Protein AF-A0A2T0RAU2-F1 (afdb_monomer_lite)

Organism: NCBI:txid559628

Secondary structure (DSSP, 8-state):
--EE--SSS-BEEEEE-TT-SS-EEEEEETTEEEEEEEPPGGGHHHHHHHHHS-PPP--EEEEEEETTS-EEEEEEEES-HHHHHHHHHHHHHH-TTEEEEEEEE-SSTTTT-EEEEE-----------

Foldseek 3Di:
DDEDEFDDDAKDWDWDDPPDPWIWIFIADPVGTGDIFTADPLLVVVLVVLVVDFDDQFWWWKFWAFPVRDRPYIYYIHRGQSRNLSVNSRVVVVDPGTAWMFIAGCDDPRHRPTPDIHGHPPPPPPPPD

Structure (mmCIF, N/CA/C/O backbone):
data_AF-A0A2T0RAU2-F1
#
_entry.id   AF-A0A2T0RAU2-F1
#
loop_
_atom_site.group_PDB
_atom_site.id
_atom_site.type_symbol
_atom_site.label_atom_id
_atom_site.label_alt_id
_atom_site.label_comp_id
_atom_site.label_asym_id
_atom_site.label_entity_id
_atom_site.label_seq_id
_atom_site.pdbx_PDB_ins_code
_atom_site.Cartn_x
_atom_site.Cartn_y
_atom_site.Cartn_z
_atom_site.occupancy
_atom_site.B_iso_or_equiv
_atom_site.auth_seq_id
_atom_site.auth_comp_id
_atom_site.auth_asym_id
_atom_site.auth_atom_id
_atom_site.pdbx_PDB_model_num
ATOM 1 N N . MET A 1 1 ? -15.184 11.107 3.911 1.00 57.28 1 MET A N 1
ATOM 2 C CA . MET A 1 1 ? -13.968 10.492 3.342 1.00 57.28 1 MET A CA 1
ATOM 3 C C . MET A 1 1 ? -14.269 9.034 3.020 1.00 57.28 1 MET A C 1
ATOM 5 O O . MET A 1 1 ? -14.836 8.358 3.872 1.00 57.28 1 MET A O 1
ATOM 9 N N . ALA A 1 2 ? -13.983 8.561 1.806 1.00 63.44 2 ALA A N 1
ATOM 10 C CA . ALA A 1 2 ? -14.291 7.184 1.420 1.00 63.44 2 ALA A CA 1
ATOM 11 C C . ALA A 1 2 ? -13.188 6.234 1.918 1.00 63.44 2 ALA A C 1
ATOM 13 O O . ALA A 1 2 ? -12.026 6.367 1.535 1.00 63.44 2 ALA A O 1
ATOM 14 N N . LYS A 1 3 ? -13.544 5.281 2.790 1.00 65.88 3 LYS A N 1
ATOM 15 C CA . LYS A 1 3 ? -12.668 4.151 3.123 1.00 65.88 3 LYS A CA 1
ATOM 16 C C . LYS A 1 3 ? -12.899 3.061 2.087 1.00 65.88 3 LYS A C 1
ATOM 18 O O . LYS A 1 3 ? -14.005 2.527 1.996 1.00 65.88 3 LYS A O 1
ATOM 23 N N . GLN A 1 4 ? -11.863 2.705 1.341 1.00 73.69 4 GLN A N 1
ATOM 24 C CA . GLN A 1 4 ? -11.930 1.567 0.440 1.00 73.69 4 GLN A CA 1
ATOM 25 C C . GLN A 1 4 ? -11.719 0.298 1.265 1.00 73.69 4 GLN A C 1
ATOM 27 O O . GLN A 1 4 ? -10.612 -0.009 1.717 1.00 73.69 4 GLN A O 1
ATOM 32 N N . ARG A 1 5 ? -12.815 -0.421 1.532 1.00 76.12 5 ARG A N 1
ATOM 33 C CA . ARG A 1 5 ? -12.748 -1.711 2.220 1.00 76.12 5 ARG A CA 1
ATOM 34 C C . ARG A 1 5 ? -12.245 -2.762 1.237 1.00 76.12 5 ARG A C 1
ATOM 36 O O . ARG A 1 5 ? -12.917 -3.066 0.259 1.00 76.12 5 ARG A O 1
ATOM 43 N N . ILE A 1 6 ? -11.073 -3.309 1.531 1.00 81.12 6 ILE A N 1
ATOM 44 C CA . ILE A 1 6 ? -10.414 -4.348 0.741 1.00 81.12 6 ILE A CA 1
ATOM 45 C C . ILE A 1 6 ? -10.282 -5.572 1.639 1.00 81.12 6 ILE A C 1
ATOM 47 O O . ILE A 1 6 ? -9.777 -5.458 2.754 1.00 81.12 6 ILE A O 1
ATOM 51 N N . GLY A 1 7 ? -10.782 -6.713 1.164 1.00 80.56 7 GLY A N 1
ATOM 52 C CA . GLY A 1 7 ? -10.805 -7.964 1.919 1.00 80.56 7 GLY A CA 1
ATOM 53 C C . GLY A 1 7 ? -11.819 -8.004 3.072 1.00 80.56 7 GLY A C 1
ATOM 54 O O . GLY A 1 7 ? -12.540 -7.044 3.378 1.00 80.56 7 GLY A O 1
ATOM 55 N N . ARG A 1 8 ? -11.898 -9.174 3.706 1.00 82.06 8 ARG A N 1
ATOM 56 C CA . ARG A 1 8 ? -12.775 -9.485 4.845 1.00 82.06 8 ARG A CA 1
ATOM 57 C C . ARG A 1 8 ? -12.056 -9.424 6.194 1.00 82.06 8 ARG A C 1
ATOM 59 O O . ARG A 1 8 ? -12.735 -9.292 7.209 1.00 82.06 8 ARG A O 1
ATOM 66 N N . GLY A 1 9 ? -10.725 -9.466 6.202 1.00 86.38 9 GLY A N 1
ATOM 67 C CA . GLY A 1 9 ? -9.879 -9.440 7.398 1.00 86.38 9 GLY A CA 1
ATOM 68 C C . GLY A 1 9 ? -8.541 -8.735 7.150 1.00 86.38 9 GLY A C 1
ATOM 69 O O . GLY A 1 9 ? -8.415 -8.040 6.139 1.00 86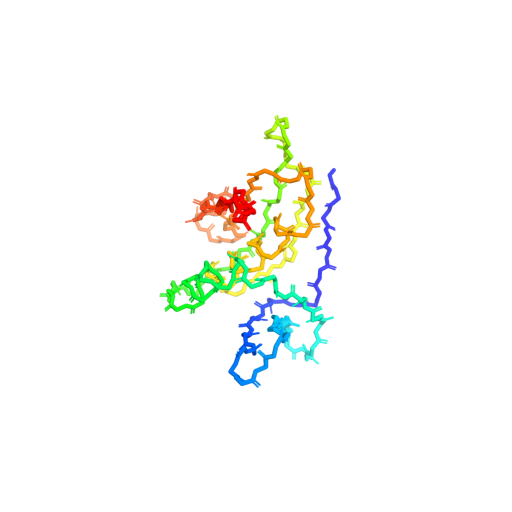.38 9 GLY A O 1
ATOM 70 N N . PRO A 1 10 ? -7.562 -8.891 8.061 1.00 91.25 10 PRO A N 1
ATOM 71 C CA . PRO A 1 10 ? -6.219 -8.356 7.877 1.00 91.25 10 PRO A CA 1
ATOM 72 C C . PRO A 1 10 ? -5.595 -8.847 6.572 1.00 91.25 10 PRO A C 1
ATOM 74 O O . PRO A 1 10 ? -5.632 -10.036 6.251 1.00 91.25 10 PRO A O 1
ATOM 77 N N . LEU A 1 11 ? -5.043 -7.905 5.821 1.00 94.56 11 LEU A N 1
ATOM 78 C CA . LEU A 1 11 ? -4.407 -8.134 4.542 1.00 94.56 11 LEU A CA 1
ATOM 79 C C . LEU A 1 11 ? -2.950 -8.534 4.752 1.00 94.56 11 LEU A C 1
ATOM 81 O O . LEU A 1 11 ? -2.245 -7.937 5.570 1.00 94.56 11 LEU A O 1
ATOM 85 N N . THR A 1 12 ? -2.506 -9.504 3.961 1.00 94.50 12 THR A N 1
ATOM 86 C CA . THR A 1 12 ? -1.100 -9.872 3.806 1.00 94.50 12 THR A CA 1
ATOM 87 C C . THR A 1 12 ? -0.647 -9.647 2.373 1.00 94.50 12 THR A C 1
ATOM 89 O O . THR A 1 12 ? -1.450 -9.710 1.438 1.00 94.50 12 THR A O 1
ATOM 92 N N . VAL A 1 13 ? 0.638 -9.348 2.197 1.00 95.19 13 VAL A N 1
ATOM 93 C CA . VAL A 1 13 ? 1.199 -8.945 0.903 1.00 95.19 13 VAL A CA 1
ATOM 94 C C . VAL A 1 13 ? 2.436 -9.771 0.577 1.00 95.19 13 VAL A C 1
ATOM 96 O O . VAL A 1 13 ? 3.306 -9.953 1.427 1.00 95.19 13 VAL A O 1
ATOM 99 N N . ALA A 1 14 ? 2.521 -10.246 -0.664 1.00 94.69 14 ALA A N 1
ATOM 100 C CA . ALA A 1 14 ? 3.686 -10.946 -1.195 1.00 94.69 14 ALA A CA 1
ATOM 101 C C . ALA A 1 14 ? 4.090 -10.372 -2.558 1.00 94.69 14 ALA A C 1
ATOM 103 O O . ALA A 1 14 ? 3.229 -10.101 -3.396 1.00 94.69 14 ALA A O 1
ATOM 104 N N . LEU A 1 15 ? 5.394 -10.210 -2.777 1.00 95.81 15 LEU A N 1
ATOM 105 C CA . LEU A 1 15 ? 5.964 -9.773 -4.049 1.00 95.81 15 LEU A CA 1
ATOM 106 C C . LEU A 1 15 ? 6.361 -10.979 -4.898 1.00 95.81 15 LEU A C 1
ATOM 108 O O . LEU A 1 15 ? 7.023 -11.893 -4.413 1.00 95.81 15 LEU A O 1
ATOM 112 N N . GLU A 1 16 ? 5.982 -10.944 -6.170 1.00 94.94 16 GLU A N 1
ATOM 113 C CA . GLU A 1 16 ? 6.513 -11.817 -7.211 1.00 94.94 16 GLU A CA 1
ATOM 114 C C . GLU A 1 16 ? 7.242 -10.956 -8.240 1.00 94.94 16 GLU A C 1
ATOM 116 O O . GLU A 1 16 ? 6.630 -10.171 -8.965 1.00 94.94 16 GLU A O 1
ATOM 121 N N . ASP A 1 17 ? 8.561 -11.078 -8.273 1.00 91.12 17 ASP A N 1
ATOM 122 C CA . ASP A 1 17 ? 9.437 -10.258 -9.108 1.00 91.12 17 ASP A CA 1
ATOM 123 C C . ASP A 1 17 ? 10.681 -11.003 -9.622 1.00 91.12 17 ASP A C 1
ATOM 125 O O . ASP A 1 17 ? 11.452 -10.457 -10.412 1.00 91.12 17 ASP A O 1
ATOM 129 N N . ALA A 1 18 ? 10.886 -12.254 -9.208 1.00 83.75 18 ALA A N 1
ATOM 130 C CA . ALA A 1 18 ? 11.994 -13.077 -9.665 1.00 83.75 18 ALA A CA 1
ATOM 131 C C . ALA A 1 18 ? 11.736 -13.594 -11.089 1.00 83.75 18 ALA A C 1
ATOM 133 O O . ALA A 1 18 ? 10.745 -14.275 -11.344 1.00 83.75 18 ALA A O 1
ATOM 134 N N . GLY A 1 19 ? 12.645 -13.286 -12.020 1.00 76.69 19 GLY A N 1
ATOM 135 C CA . GLY A 1 19 ? 12.615 -13.826 -13.386 1.00 76.69 19 GLY A CA 1
ATOM 136 C C . GLY A 1 19 ? 11.467 -13.323 -14.270 1.00 76.69 19 GLY A C 1
ATOM 137 O O . GLY A 1 19 ? 11.255 -13.876 -15.345 1.00 76.69 19 GLY A O 1
ATOM 138 N N . THR A 1 20 ? 10.738 -12.284 -13.848 1.00 75.12 20 THR A N 1
ATOM 139 C CA . THR A 1 20 ? 9.628 -11.684 -14.604 1.00 75.12 20 THR A CA 1
ATOM 140 C C . THR A 1 20 ? 9.961 -10.265 -15.060 1.00 75.12 20 THR A C 1
ATOM 142 O O . THR A 1 20 ? 10.590 -9.493 -14.339 1.00 75.12 20 THR A O 1
ATOM 145 N N . THR A 1 21 ? 9.494 -9.892 -16.253 1.00 80.44 21 THR A N 1
ATOM 146 C CA . THR A 1 21 ? 9.505 -8.503 -16.747 1.00 80.44 21 THR A CA 1
ATOM 147 C C . THR A 1 21 ? 8.365 -7.661 -16.164 1.00 80.44 21 THR A C 1
ATOM 149 O O . THR A 1 21 ? 8.318 -6.452 -16.375 1.00 80.44 21 THR A O 1
ATOM 152 N N . HIS A 1 22 ? 7.433 -8.288 -15.438 1.00 87.88 22 HIS A N 1
ATOM 153 C CA . HIS A 1 22 ? 6.233 -7.663 -14.887 1.00 87.88 22 HIS A CA 1
ATOM 154 C C . HIS A 1 22 ? 6.056 -8.049 -13.411 1.00 87.88 22 HIS A C 1
ATOM 156 O O . HIS A 1 22 ? 5.286 -8.968 -13.114 1.00 87.88 22 HIS A O 1
ATOM 162 N N . PRO A 1 23 ? 6.764 -7.382 -12.485 1.00 93.88 23 PRO A N 1
ATOM 163 C CA . PRO A 1 23 ? 6.640 -7.663 -11.061 1.00 93.88 23 PRO A CA 1
ATOM 164 C C . PRO A 1 23 ? 5.244 -7.303 -10.528 1.00 93.88 23 PRO A C 1
ATOM 166 O O . PRO A 1 23 ? 4.590 -6.373 -11.013 1.00 93.88 23 PRO A O 1
ATOM 169 N N . ARG A 1 24 ? 4.757 -8.061 -9.539 1.00 96.00 24 ARG A N 1
ATOM 170 C CA . ARG A 1 24 ? 3.390 -7.950 -8.997 1.00 96.00 24 ARG A CA 1
ATOM 171 C C . ARG A 1 24 ? 3.362 -8.101 -7.481 1.00 96.00 24 ARG A C 1
ATOM 173 O O . ARG A 1 24 ? 4.026 -8.975 -6.931 1.00 96.00 24 ARG A O 1
ATOM 180 N N . LEU A 1 25 ? 2.527 -7.303 -6.817 1.00 96.25 25 LEU A N 1
ATOM 181 C CA . LEU A 1 25 ? 2.131 -7.525 -5.428 1.00 96.25 25 LEU A CA 1
ATOM 182 C C . LEU A 1 25 ? 0.813 -8.291 -5.376 1.00 96.25 25 LEU A C 1
ATOM 184 O O . LEU A 1 25 ? -0.202 -7.847 -5.911 1.00 96.25 25 LEU A O 1
ATOM 188 N N . TYR A 1 26 ? 0.816 -9.413 -4.671 1.00 96.38 26 TYR A N 1
ATOM 189 C CA . TYR A 1 26 ? -0.380 -10.177 -4.351 1.00 96.38 26 TYR A CA 1
ATOM 190 C C . TYR A 1 26 ? -0.861 -9.785 -2.967 1.00 96.38 26 TYR A C 1
ATOM 192 O O . TYR A 1 26 ? -0.147 -9.972 -1.984 1.00 96.38 26 TYR A O 1
ATOM 200 N N . VAL A 1 27 ? -2.085 -9.276 -2.896 1.00 95.50 27 VAL A N 1
ATOM 201 C CA . VAL A 1 27 ? -2.746 -8.903 -1.648 1.00 95.50 27 VAL A CA 1
ATOM 202 C C . VAL A 1 27 ? -3.778 -9.974 -1.319 1.00 95.50 27 VAL A C 1
ATOM 204 O O . VAL A 1 27 ? -4.661 -10.272 -2.129 1.00 95.50 27 VAL A O 1
ATOM 207 N N . ARG A 1 28 ? -3.663 -10.570 -0.136 1.00 95.88 28 ARG A N 1
ATOM 208 C CA . ARG A 1 28 ? -4.496 -11.683 0.330 1.00 95.88 28 ARG A CA 1
ATOM 209 C C . ARG A 1 28 ? -5.138 -11.353 1.666 1.00 95.88 28 ARG A C 1
ATOM 211 O O . ARG A 1 28 ? -4.608 -10.544 2.415 1.00 95.88 28 ARG A O 1
ATOM 218 N N . ASP A 1 29 ? -6.234 -12.018 1.983 1.00 94.06 29 ASP A N 1
ATOM 219 C CA . ASP A 1 29 ? -6.791 -12.088 3.332 1.00 94.06 29 ASP A CA 1
ATOM 220 C C . ASP A 1 29 ? -6.951 -13.557 3.761 1.00 94.06 29 ASP A C 1
ATOM 222 O O . ASP A 1 29 ? -6.562 -14.475 3.035 1.00 94.06 29 ASP A O 1
ATOM 226 N N . GLY A 1 30 ? -7.538 -13.800 4.937 1.00 89.69 30 GLY A N 1
ATOM 227 C CA . GLY A 1 30 ? -7.776 -15.157 5.446 1.00 89.69 30 GLY A CA 1
ATOM 228 C C . GLY A 1 30 ? -8.686 -16.039 4.574 1.00 89.69 30 GLY A C 1
ATOM 229 O O . GLY A 1 30 ? -8.772 -17.237 4.821 1.00 89.69 30 GLY A O 1
ATOM 230 N N . SER A 1 31 ? -9.362 -15.476 3.565 1.00 90.56 31 SER A N 1
ATOM 231 C CA . SER A 1 31 ? -10.191 -16.206 2.596 1.00 90.56 31 SER A CA 1
ATOM 232 C C . SER A 1 31 ? -9.510 -16.444 1.244 1.00 90.56 31 SER A C 1
ATOM 234 O O . SER A 1 31 ? -10.047 -17.186 0.422 1.00 90.56 31 SER A O 1
ATOM 236 N N . GLY A 1 32 ? -8.328 -15.865 1.014 1.00 93.25 32 GLY A N 1
ATOM 237 C CA . GLY A 1 32 ? -7.534 -16.082 -0.192 1.00 93.25 32 GLY A CA 1
ATOM 238 C C . GLY A 1 32 ? -7.085 -14.789 -0.868 1.00 93.25 32 GLY A C 1
ATOM 239 O O . GLY A 1 32 ? -6.837 -13.773 -0.224 1.00 93.25 32 GLY A O 1
ATOM 240 N N . LEU A 1 33 ? -6.911 -14.844 -2.191 1.00 95.38 33 LEU A N 1
ATOM 241 C CA . LEU A 1 33 ? -6.466 -13.703 -2.989 1.00 95.38 33 LEU A CA 1
ATOM 242 C C . LEU A 1 33 ? -7.561 -12.637 -3.088 1.00 95.38 33 LEU A C 1
ATOM 244 O O . LEU A 1 33 ? -8.674 -12.928 -3.515 1.00 95.38 33 LEU A O 1
ATOM 248 N N . VAL A 1 34 ? -7.211 -11.398 -2.746 1.00 94.12 34 VAL A N 1
ATOM 249 C CA . VAL A 1 34 ? -8.117 -10.246 -2.815 1.00 94.12 34 VAL A CA 1
ATOM 250 C C . VAL A 1 34 ? -7.847 -9.423 -4.068 1.00 94.12 34 VAL A C 1
ATOM 252 O O . VAL A 1 34 ? -8.781 -9.058 -4.778 1.00 94.12 34 VAL A O 1
ATOM 255 N N . MET A 1 35 ? -6.578 -9.122 -4.349 1.00 94.00 35 MET A N 1
ATOM 256 C CA . MET A 1 35 ? -6.191 -8.366 -5.539 1.00 94.00 35 MET A CA 1
ATOM 257 C C . MET A 1 35 ? -4.726 -8.582 -5.915 1.00 94.00 35 MET A C 1
ATOM 259 O O . MET A 1 35 ? -3.913 -9.031 -5.106 1.00 94.00 35 MET A O 1
ATOM 263 N N . VAL A 1 36 ? -4.398 -8.215 -7.151 1.00 95.44 36 VAL A N 1
ATOM 264 C CA . VAL A 1 36 ? -3.034 -8.198 -7.680 1.00 95.44 36 VAL A CA 1
ATOM 265 C C . VAL A 1 36 ? -2.740 -6.788 -8.172 1.00 95.44 36 VAL A C 1
ATOM 267 O O . VAL A 1 36 ? -3.500 -6.247 -8.973 1.00 95.44 36 VAL A O 1
ATOM 270 N N . LEU A 1 37 ? -1.658 -6.191 -7.682 1.00 94.81 37 LEU A N 1
ATOM 271 C CA . LEU A 1 37 ? -1.219 -4.855 -8.066 1.00 94.81 37 LEU A CA 1
ATOM 272 C C . LEU A 1 37 ? 0.042 -4.962 -8.935 1.00 94.81 37 LEU A C 1
ATOM 274 O O . LEU A 1 37 ? 1.023 -5.567 -8.493 1.00 94.81 37 LEU A O 1
ATOM 278 N N . PRO A 1 38 ? 0.052 -4.404 -10.158 1.00 94.44 38 PRO A N 1
ATOM 279 C CA . PRO A 1 38 ? 1.273 -4.325 -10.950 1.00 94.44 38 PRO A CA 1
ATOM 280 C C . PRO A 1 38 ? 2.274 -3.388 -10.268 1.00 94.44 38 PRO A C 1
ATOM 282 O O . PRO A 1 38 ? 1.907 -2.306 -9.812 1.00 94.44 38 PRO A O 1
ATOM 285 N N . VAL A 1 39 ? 3.538 -3.797 -10.210 1.00 92.19 39 VAL A N 1
ATOM 286 C CA . VAL A 1 39 ? 4.620 -2.998 -9.629 1.00 92.19 39 VAL A CA 1
ATOM 287 C C . VAL A 1 39 ? 5.404 -2.361 -10.766 1.00 92.19 39 VAL A C 1
ATOM 289 O O . VAL A 1 39 ? 5.879 -3.050 -11.668 1.00 92.19 39 VAL A O 1
ATOM 292 N N . HIS A 1 40 ? 5.541 -1.037 -10.742 1.00 88.75 40 HIS A N 1
ATOM 293 C CA . HIS A 1 40 ? 6.442 -0.362 -11.670 1.00 88.75 40 HIS A CA 1
ATOM 294 C C . HIS A 1 40 ? 7.894 -0.702 -11.313 1.00 88.75 40 HIS A C 1
ATOM 296 O O . HIS A 1 40 ? 8.232 -0.768 -10.132 1.00 88.75 40 HIS A O 1
ATOM 302 N N . VAL A 1 41 ? 8.766 -0.886 -12.308 1.00 86.00 41 VAL A N 1
ATOM 303 C CA . VAL A 1 41 ? 10.177 -1.244 -12.066 1.00 86.00 41 VAL A CA 1
ATOM 304 C C . VAL A 1 41 ? 10.884 -0.228 -11.161 1.00 86.00 41 VAL A C 1
ATOM 306 O O . VAL A 1 41 ? 11.613 -0.623 -10.257 1.00 86.00 41 VAL A O 1
ATOM 309 N N . ASP A 1 42 ? 10.567 1.059 -11.315 1.00 85.44 42 ASP A N 1
ATOM 310 C CA . ASP A 1 42 ? 11.124 2.139 -10.484 1.00 85.44 42 ASP A CA 1
ATOM 311 C C . ASP A 1 42 ? 10.667 2.084 -9.020 1.00 85.44 42 ASP A C 1
ATOM 313 O O . ASP A 1 42 ? 11.349 2.594 -8.140 1.00 85.44 42 ASP A O 1
ATOM 317 N N . ALA A 1 43 ? 9.512 1.473 -8.744 1.00 88.19 43 ALA A N 1
ATOM 318 C CA . ALA A 1 43 ? 8.993 1.288 -7.390 1.00 88.19 43 ALA A CA 1
ATOM 319 C C . ALA A 1 43 ? 9.537 0.011 -6.727 1.00 88.19 43 ALA A C 1
ATOM 321 O O . ALA A 1 43 ? 9.391 -0.177 -5.520 1.00 88.19 43 ALA A O 1
ATOM 322 N N . LEU A 1 44 ? 10.153 -0.891 -7.499 1.00 90.00 44 LEU A N 1
ATOM 323 C CA . LEU A 1 44 ? 10.566 -2.208 -7.024 1.00 90.00 44 LEU A CA 1
ATOM 324 C C . LEU A 1 44 ? 11.600 -2.163 -5.882 1.00 90.00 44 LEU A C 1
ATOM 326 O O . LEU A 1 44 ? 11.446 -2.954 -4.948 1.00 90.00 44 LEU A O 1
ATOM 330 N N . PRO A 1 45 ? 12.620 -1.275 -5.889 1.00 90.31 45 PRO A N 1
ATOM 331 C CA . PRO A 1 45 ? 13.558 -1.165 -4.771 1.00 90.31 45 PRO A CA 1
ATOM 332 C C . PRO A 1 45 ? 12.864 -0.808 -3.452 1.00 90.31 45 PRO A C 1
ATOM 334 O O . PRO A 1 45 ? 13.108 -1.468 -2.443 1.00 90.31 45 PRO A O 1
ATOM 337 N N . ASP A 1 46 ? 11.950 0.162 -3.480 1.00 90.62 46 ASP A N 1
ATOM 338 C CA . ASP A 1 46 ? 11.206 0.612 -2.300 1.00 90.62 46 ASP A CA 1
ATOM 339 C C . ASP A 1 46 ? 10.240 -0.477 -1.811 1.00 90.62 46 ASP A C 1
ATOM 341 O O . ASP A 1 46 ? 10.188 -0.793 -0.623 1.00 90.62 46 ASP A O 1
ATOM 345 N N . VAL A 1 47 ? 9.529 -1.140 -2.731 1.00 92.44 47 VAL A N 1
ATOM 346 C CA . VAL A 1 47 ? 8.649 -2.274 -2.402 1.00 92.44 47 VAL A CA 1
ATOM 347 C C . VAL A 1 47 ? 9.436 -3.403 -1.730 1.00 92.44 47 VAL A C 1
ATOM 349 O O . VAL A 1 47 ? 9.019 -3.909 -0.687 1.00 92.44 47 VAL A O 1
ATOM 352 N N . ARG A 1 48 ? 10.592 -3.789 -2.285 1.00 93.00 48 ARG A N 1
ATOM 353 C CA . ARG A 1 48 ? 11.475 -4.802 -1.682 1.00 93.00 48 ARG A CA 1
ATOM 354 C C . ARG A 1 48 ? 11.973 -4.365 -0.313 1.00 93.00 48 ARG A C 1
ATOM 356 O O . ARG A 1 48 ? 11.991 -5.183 0.604 1.00 93.00 48 ARG A O 1
ATOM 363 N N . HIS A 1 49 ? 12.362 -3.098 -0.177 1.00 91.50 49 HIS A N 1
ATOM 364 C CA . HIS A 1 49 ? 12.817 -2.533 1.084 1.00 91.50 49 HIS A CA 1
ATOM 365 C C . HIS A 1 49 ? 11.739 -2.692 2.161 1.00 91.50 49 HIS A C 1
ATOM 367 O O . HIS A 1 49 ? 11.996 -3.347 3.169 1.00 91.50 49 HIS A O 1
ATOM 373 N N . HIS A 1 50 ? 10.519 -2.207 1.931 1.00 92.12 50 HIS A N 1
ATOM 374 C CA . HIS A 1 50 ? 9.447 -2.298 2.928 1.00 92.12 50 HIS A CA 1
ATOM 375 C C . HIS A 1 50 ? 9.053 -3.745 3.266 1.00 92.12 50 HIS A C 1
ATOM 377 O O . HIS A 1 50 ? 8.777 -4.049 4.424 1.00 92.12 50 HIS A O 1
ATOM 383 N N . LEU A 1 51 ? 9.080 -4.666 2.295 1.00 92.56 51 LEU A N 1
ATOM 384 C CA . LEU A 1 51 ? 8.779 -6.081 2.553 1.00 92.56 51 LEU A CA 1
ATOM 385 C C . LEU A 1 51 ? 9.895 -6.824 3.300 1.00 92.56 51 LEU A C 1
ATOM 387 O O . LEU A 1 51 ? 9.614 -7.790 4.011 1.00 92.56 51 LEU A O 1
ATOM 391 N N . ALA A 1 52 ? 11.152 -6.404 3.144 1.00 89.44 52 ALA A N 1
ATOM 392 C CA . ALA A 1 52 ? 12.284 -6.993 3.857 1.00 89.44 52 ALA A CA 1
ATOM 393 C C . ALA A 1 52 ? 12.322 -6.574 5.335 1.00 89.44 52 ALA A C 1
ATOM 395 O O . ALA A 1 52 ? 12.766 -7.349 6.187 1.00 89.44 52 ALA A O 1
ATOM 396 N N . HIS A 1 53 ? 11.835 -5.372 5.653 1.00 78.12 53 HIS A N 1
ATOM 397 C CA . HIS A 1 53 ? 11.782 -4.864 7.020 1.00 78.12 53 HIS A CA 1
ATOM 398 C C . HIS A 1 53 ? 10.589 -5.474 7.756 1.00 78.12 53 HIS A C 1
ATOM 400 O O . HIS A 1 53 ? 9.472 -4.959 7.733 1.00 78.12 53 HIS A O 1
ATOM 406 N N . ARG A 1 54 ? 10.835 -6.601 8.433 1.00 63.12 54 ARG A N 1
ATOM 407 C CA . ARG A 1 54 ? 9.860 -7.188 9.356 1.00 63.12 54 ARG A CA 1
ATOM 408 C C . ARG A 1 54 ? 9.712 -6.290 10.580 1.00 63.12 54 ARG A C 1
ATOM 410 O O . ARG A 1 54 ? 10.492 -6.383 11.523 1.00 63.12 54 ARG A O 1
ATOM 417 N N . THR A 1 55 ? 8.702 -5.435 10.558 1.00 66.69 55 THR A N 1
ATOM 418 C CA . THR A 1 55 ? 8.178 -4.800 11.764 1.00 66.69 55 THR A CA 1
ATOM 419 C C . THR A 1 55 ? 7.300 -5.789 12.533 1.00 66.69 55 THR A C 1
ATOM 421 O O . THR A 1 55 ? 6.852 -6.806 11.992 1.00 66.69 55 THR A O 1
ATOM 424 N N . GLN A 1 56 ? 7.108 -5.529 13.826 1.00 79.31 56 GLN A N 1
ATOM 425 C CA . GLN A 1 56 ? 6.202 -6.311 14.664 1.00 79.31 56 GLN A CA 1
ATOM 426 C C . GLN A 1 56 ? 4.789 -6.325 14.053 1.00 79.31 56 GLN A C 1
ATOM 428 O O . GLN A 1 56 ? 4.394 -5.373 13.378 1.00 79.31 56 GLN A O 1
ATOM 433 N N . GLU A 1 57 ? 4.046 -7.418 14.254 1.00 84.38 57 GLU A N 1
ATOM 434 C CA . GLU A 1 57 ? 2.631 -7.480 13.872 1.00 84.38 57 GLU A CA 1
ATOM 435 C C . GLU A 1 57 ? 1.861 -6.350 14.552 1.00 84.38 57 GLU A C 1
ATOM 437 O O . GLU A 1 57 ? 1.794 -6.274 15.779 1.00 84.38 57 GLU A O 1
ATOM 442 N N . GLU A 1 58 ? 1.301 -5.469 13.730 1.00 88.25 58 GLU A N 1
ATOM 443 C CA . GLU A 1 58 ? 0.529 -4.312 14.156 1.00 88.25 58 GLU A CA 1
ATOM 444 C C . GLU A 1 58 ? -0.507 -4.022 13.075 1.00 88.25 58 GLU A C 1
ATOM 446 O O . GLU A 1 58 ? -0.172 -3.751 11.912 1.00 88.25 58 GLU A O 1
ATOM 451 N N . LEU A 1 59 ? -1.787 -4.106 13.450 1.00 92.56 59 LEU A N 1
ATOM 452 C CA . LEU A 1 59 ? -2.861 -3.853 12.507 1.00 92.56 59 LEU A CA 1
ATOM 453 C C . LEU A 1 59 ? -2.842 -2.385 12.115 1.00 92.56 59 LEU A C 1
ATOM 455 O O . LEU A 1 59 ? -2.987 -1.493 12.947 1.00 92.56 59 LEU A O 1
ATOM 459 N N . CYS A 1 60 ? -2.713 -2.127 10.822 1.00 93.19 60 CYS A N 1
ATOM 460 C CA . CYS A 1 60 ? -2.562 -0.777 10.303 1.00 93.19 60 CYS A CA 1
ATOM 461 C C . CYS A 1 60 ? -3.404 -0.558 9.048 1.00 93.19 60 CYS A C 1
ATOM 463 O O . CYS A 1 60 ? -3.753 -1.495 8.337 1.00 93.19 60 CYS A O 1
ATOM 465 N N . ASP A 1 61 ? -3.756 0.692 8.778 1.00 94.31 61 ASP A N 1
ATOM 466 C CA . ASP A 1 61 ? -4.399 1.100 7.532 1.00 94.31 61 ASP A CA 1
ATOM 467 C C . ASP A 1 61 ? -3.428 1.986 6.735 1.00 94.31 61 ASP A C 1
ATOM 469 O O . ASP A 1 61 ? -2.575 2.663 7.313 1.00 94.31 61 ASP A O 1
ATOM 473 N N . VAL A 1 62 ? -3.584 2.019 5.410 1.00 94.81 62 VAL A N 1
ATOM 474 C CA . VAL A 1 62 ? -2.867 2.973 4.550 1.00 94.81 62 VAL A CA 1
ATOM 475 C C . VAL A 1 62 ? -3.730 4.210 4.347 1.00 94.81 62 VAL A C 1
ATOM 477 O O . VAL A 1 62 ? -4.905 4.106 4.008 1.00 94.81 62 VAL A O 1
ATOM 480 N N . GLU A 1 63 ? -3.150 5.387 4.510 1.00 95.12 63 GLU A N 1
ATOM 481 C CA . GLU A 1 63 ? -3.755 6.679 4.212 1.00 95.12 63 GLU A CA 1
ATOM 482 C C . GLU A 1 63 ? -2.980 7.333 3.069 1.00 95.12 63 GLU A C 1
ATOM 484 O O . GLU A 1 63 ? -1.810 7.677 3.220 1.00 95.12 63 GLU A O 1
ATOM 489 N N . LEU A 1 64 ? -3.625 7.483 1.912 1.00 93.75 64 LEU A N 1
ATOM 490 C CA . LEU A 1 64 ? -3.047 8.145 0.743 1.00 93.75 64 LEU A CA 1
ATOM 491 C C . LEU A 1 64 ? -3.347 9.639 0.811 1.00 93.75 64 LEU A C 1
ATOM 493 O O . LEU A 1 64 ? -4.489 10.033 1.064 1.00 93.75 64 LEU A O 1
ATOM 497 N N . VAL A 1 65 ? -2.333 10.459 0.569 1.00 92.38 65 VAL A N 1
ATOM 498 C CA . VAL A 1 65 ? -2.387 11.911 0.736 1.00 92.38 65 VAL A CA 1
ATOM 499 C C . VAL A 1 65 ? -2.238 12.596 -0.620 1.00 92.38 65 VAL A C 1
ATOM 501 O O . VAL A 1 65 ? -1.354 12.257 -1.412 1.00 92.38 65 VAL A O 1
ATOM 504 N N . ASP A 1 66 ? -3.120 13.558 -0.882 1.00 90.44 66 ASP A N 1
ATOM 505 C CA . ASP A 1 66 ? -3.092 14.378 -2.093 1.00 90.44 66 ASP A CA 1
ATOM 506 C C . ASP A 1 66 ? -2.110 15.556 -1.993 1.00 90.44 66 ASP A C 1
ATOM 508 O O . ASP A 1 66 ? -1.530 15.849 -0.945 1.00 90.44 66 ASP A O 1
ATOM 512 N N . GLU A 1 67 ? -1.944 16.271 -3.104 1.00 87.75 67 GLU A N 1
ATOM 513 C CA . GLU A 1 67 ? -1.122 17.485 -3.207 1.00 87.75 67 GLU A CA 1
ATOM 514 C C . GLU A 1 67 ? -1.479 18.593 -2.199 1.00 87.75 67 GLU A C 1
ATOM 516 O O . GLU A 1 67 ? -0.644 19.444 -1.895 1.00 87.75 67 GLU A O 1
ATOM 521 N N . ARG A 1 68 ? -2.699 18.587 -1.645 1.00 88.62 68 ARG A N 1
ATOM 522 C CA . ARG A 1 68 ? -3.156 19.558 -0.639 1.00 88.62 68 ARG A CA 1
ATOM 523 C C . ARG A 1 68 ? -2.789 19.125 0.779 1.00 88.62 68 ARG A C 1
ATOM 525 O O . ARG A 1 68 ? -3.165 19.794 1.740 1.00 88.62 68 ARG A O 1
ATOM 532 N N . GLY A 1 69 ? -2.099 17.994 0.932 1.00 86.31 69 GLY A N 1
ATOM 533 C CA . GLY A 1 69 ? -1.784 17.401 2.226 1.00 86.31 69 GLY A CA 1
ATOM 534 C C . GLY A 1 69 ? -3.001 16.776 2.914 1.00 86.31 69 GLY A C 1
ATOM 535 O O . GLY A 1 69 ? -2.929 16.466 4.106 1.00 86.31 69 GLY A O 1
ATOM 536 N N . THR A 1 70 ? -4.112 16.597 2.193 1.00 90.38 70 THR A N 1
ATOM 537 C CA . THR A 1 70 ? -5.348 16.015 2.720 1.00 90.38 70 THR A CA 1
ATOM 538 C C . THR A 1 70 ? -5.369 14.519 2.450 1.00 90.38 70 THR A C 1
ATOM 540 O O . THR A 1 70 ? -4.869 14.048 1.430 1.00 90.38 70 THR A O 1
ATOM 543 N N . VAL A 1 71 ? -5.951 13.740 3.364 1.00 92.44 71 VAL A N 1
ATOM 544 C CA . VAL A 1 71 ? -6.102 12.305 3.126 1.00 92.44 71 VAL A CA 1
ATOM 545 C C . VAL A 1 71 ? -7.187 12.083 2.070 1.00 92.44 71 VAL A C 1
ATOM 547 O O . VAL A 1 71 ? -8.376 12.286 2.323 1.00 92.44 71 VAL A O 1
ATOM 550 N N . ALA A 1 72 ? -6.764 11.667 0.880 1.00 90.31 72 ALA A N 1
ATOM 551 C CA . ALA A 1 72 ? -7.625 11.429 -0.269 1.00 90.31 72 ALA A CA 1
ATOM 552 C C . ALA A 1 72 ? -8.400 10.116 -0.121 1.00 90.31 72 ALA A C 1
ATOM 554 O O . ALA A 1 72 ? -9.596 10.040 -0.409 1.00 90.31 72 ALA A O 1
ATOM 555 N N . SER A 1 73 ? -7.728 9.070 0.366 1.00 90.38 73 SER A N 1
ATOM 556 C CA . SER A 1 73 ? -8.350 7.768 0.588 1.00 90.38 73 SER A CA 1
ATOM 557 C C . SER A 1 73 ? -7.671 6.987 1.705 1.00 90.38 73 SER A C 1
ATOM 559 O O . SER A 1 73 ? -6.505 7.206 2.033 1.00 90.38 73 SER A O 1
ATOM 561 N N . ARG A 1 74 ? -8.431 6.061 2.293 1.00 91.12 74 ARG A N 1
ATOM 562 C CA . ARG A 1 74 ? -7.932 5.111 3.288 1.00 91.12 74 ARG A CA 1
ATOM 563 C C . ARG A 1 74 ? -8.137 3.693 2.783 1.00 91.12 74 ARG A C 1
ATOM 565 O O . ARG A 1 74 ? -9.244 3.339 2.372 1.00 91.12 74 ARG A O 1
ATOM 572 N N . TRP A 1 75 ? -7.075 2.906 2.823 1.00 88.94 75 TRP A N 1
ATOM 573 C CA . TRP A 1 75 ? -6.940 1.625 2.152 1.00 88.94 75 TRP A CA 1
ATOM 574 C C . TRP A 1 75 ? -6.752 0.488 3.142 1.00 88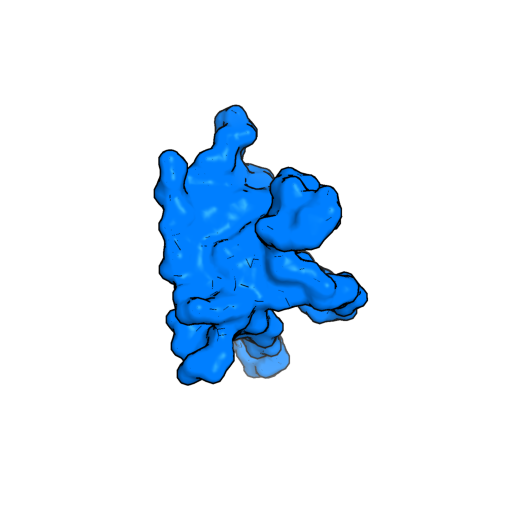.94 75 TRP A C 1
ATOM 576 O O . TRP A 1 75 ? -5.830 0.506 3.958 1.00 88.94 75 TRP A O 1
ATOM 586 N N . GLY A 1 76 ? -7.615 -0.523 2.996 1.00 86.31 76 GLY A N 1
ATOM 587 C CA . GLY A 1 76 ? -7.448 -1.838 3.605 1.00 86.31 76 GLY A CA 1
ATOM 588 C C . GLY A 1 76 ? -7.306 -1.825 5.125 1.00 86.31 76 GLY A C 1
ATOM 589 O O . GLY A 1 76 ? -7.663 -0.859 5.796 1.00 86.31 76 GLY A O 1
ATOM 590 N N . SER A 1 77 ? -6.848 -2.957 5.645 1.00 92.06 77 SER A N 1
ATOM 591 C CA . SER A 1 77 ? -6.268 -3.102 6.975 1.00 92.06 77 SER A CA 1
ATOM 592 C C . SER A 1 77 ? -5.267 -4.235 6.885 1.00 92.06 77 SER A C 1
ATOM 594 O O . SER A 1 77 ? -5.647 -5.326 6.482 1.00 92.06 77 SER A O 1
ATOM 596 N N . PHE A 1 78 ? -4.009 -3.973 7.187 1.00 93.75 78 PHE A N 1
ATOM 597 C CA . PHE A 1 78 ? -2.879 -4.859 6.952 1.00 93.75 78 PHE A CA 1
ATOM 598 C C . PHE A 1 78 ? -2.369 -5.415 8.271 1.00 93.75 78 PHE A C 1
ATOM 600 O O . PHE A 1 78 ? -2.418 -4.727 9.287 1.00 93.75 78 PHE A O 1
ATOM 607 N N . ALA A 1 79 ? -1.878 -6.652 8.240 1.00 91.81 79 ALA A N 1
ATOM 608 C CA . ALA A 1 79 ? -1.297 -7.307 9.410 1.00 91.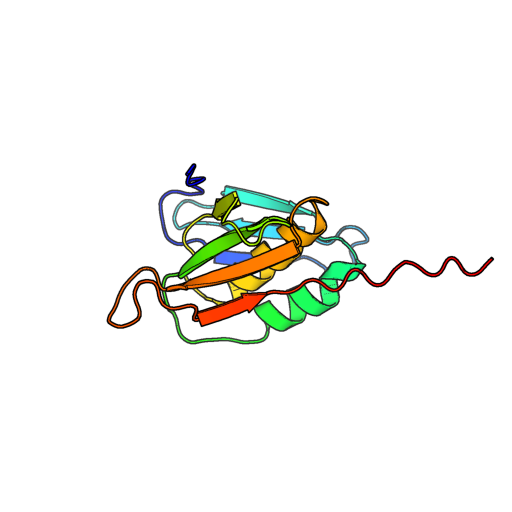81 79 ALA A CA 1
ATOM 609 C C . ALA A 1 79 ? 0.079 -6.736 9.802 1.00 91.81 79 ALA A C 1
ATOM 611 O O . ALA A 1 79 ? 0.486 -6.852 10.955 1.00 91.81 79 ALA A O 1
ATOM 612 N N . HIS A 1 80 ? 0.788 -6.121 8.848 1.00 92.38 80 HIS A N 1
ATOM 613 C CA . HIS A 1 80 ? 2.140 -5.607 9.055 1.00 92.38 80 HIS A CA 1
ATOM 614 C C . HIS A 1 80 ? 2.331 -4.226 8.411 1.00 92.38 80 HIS A C 1
ATOM 616 O O . HIS A 1 80 ? 1.998 -4.067 7.228 1.00 92.38 80 HIS A O 1
ATOM 622 N N . PRO A 1 81 ? 2.961 -3.267 9.118 1.00 93.25 81 PRO A N 1
ATOM 623 C CA . PRO A 1 81 ? 3.285 -1.953 8.568 1.00 93.25 81 PRO A CA 1
ATOM 624 C C . PRO A 1 81 ? 4.113 -1.995 7.280 1.00 93.25 81 PRO A C 1
ATOM 626 O O . PRO A 1 81 ? 3.735 -1.350 6.308 1.00 93.25 81 PRO A O 1
ATOM 629 N N . GLY A 1 82 ? 5.152 -2.836 7.201 1.00 93.62 82 GLY A N 1
ATOM 630 C CA . GLY A 1 82 ? 5.975 -2.945 5.986 1.00 93.62 82 GLY A CA 1
ATOM 631 C C . GLY A 1 82 ? 5.195 -3.441 4.759 1.00 93.62 82 GLY A C 1
ATOM 632 O O . GLY A 1 82 ? 5.421 -3.005 3.632 1.00 93.62 82 GLY A O 1
ATOM 633 N N . GLN A 1 83 ? 4.191 -4.299 4.960 1.00 94.56 83 GLN A N 1
ATOM 634 C CA . GLN A 1 83 ? 3.308 -4.747 3.876 1.00 94.56 83 GLN A CA 1
ATOM 635 C C . GLN A 1 83 ? 2.338 -3.646 3.433 1.00 94.56 83 GLN A C 1
ATOM 637 O O . GLN A 1 83 ? 2.103 -3.475 2.235 1.00 94.56 83 GLN A O 1
ATOM 642 N N . ALA A 1 84 ? 1.804 -2.879 4.387 1.00 94.88 84 ALA A N 1
ATOM 643 C CA . ALA A 1 84 ? 1.003 -1.693 4.107 1.00 94.88 84 ALA A CA 1
ATOM 644 C C . ALA A 1 84 ? 1.820 -0.648 3.329 1.00 94.88 84 ALA A C 1
ATOM 646 O O . ALA A 1 84 ? 1.347 -0.110 2.327 1.00 94.88 84 ALA A O 1
ATOM 647 N N . ALA A 1 85 ? 3.067 -0.417 3.743 1.00 94.38 85 ALA A N 1
ATOM 648 C CA . ALA A 1 85 ? 3.980 0.518 3.106 1.00 94.38 85 ALA A CA 1
ATOM 649 C C . ALA A 1 85 ? 4.329 0.101 1.672 1.00 94.38 85 ALA A C 1
ATOM 651 O O . ALA A 1 85 ? 4.243 0.918 0.758 1.00 94.38 85 ALA A O 1
ATOM 652 N N . ALA A 1 86 ? 4.607 -1.184 1.437 1.00 94.62 86 ALA A N 1
ATOM 653 C CA . ALA A 1 86 ? 4.834 -1.717 0.095 1.00 94.62 86 ALA A CA 1
ATOM 654 C C . ALA A 1 86 ? 3.642 -1.465 -0.847 1.00 94.62 86 ALA A C 1
ATOM 656 O O . ALA A 1 86 ? 3.825 -1.051 -1.992 1.00 94.62 86 ALA A O 1
ATOM 657 N N . VAL A 1 87 ? 2.410 -1.661 -0.366 1.00 95.06 87 VAL A N 1
ATOM 658 C CA . VAL A 1 87 ? 1.202 -1.329 -1.140 1.00 95.06 87 VAL A CA 1
ATOM 659 C C . VAL A 1 87 ? 1.090 0.177 -1.367 1.00 95.06 87 VAL A C 1
ATOM 661 O O . VAL A 1 87 ? 0.783 0.597 -2.481 1.00 95.06 87 VAL A O 1
ATOM 664 N N . ALA A 1 88 ? 1.380 0.996 -0.355 1.00 94.81 88 ALA A N 1
ATOM 665 C CA . ALA A 1 88 ? 1.352 2.448 -0.475 1.00 94.81 88 ALA A CA 1
ATOM 666 C C . ALA A 1 88 ? 2.313 2.962 -1.561 1.00 94.81 88 ALA A C 1
ATOM 668 O O . ALA A 1 88 ? 1.903 3.786 -2.378 1.00 94.81 88 ALA A O 1
ATOM 669 N N . VAL A 1 89 ? 3.537 2.424 -1.644 1.00 94.00 89 VAL A N 1
ATOM 670 C CA . VAL A 1 89 ? 4.492 2.741 -2.722 1.00 94.00 89 VAL A CA 1
ATOM 671 C C . VAL A 1 89 ? 3.880 2.467 -4.096 1.00 94.00 89 VAL A C 1
ATOM 673 O O . VAL A 1 89 ? 3.947 3.316 -4.981 1.00 94.00 89 VAL A O 1
ATOM 676 N N . VAL A 1 90 ? 3.247 1.306 -4.285 1.00 93.62 90 VAL A N 1
ATOM 677 C CA . VAL A 1 90 ? 2.645 0.942 -5.578 1.00 93.62 90 VAL A CA 1
ATOM 678 C C . VAL A 1 90 ? 1.482 1.864 -5.945 1.00 93.62 90 VAL A C 1
ATOM 680 O O . VAL A 1 90 ? 1.354 2.259 -7.103 1.00 93.62 90 VAL A O 1
ATOM 683 N N . LEU A 1 91 ? 0.655 2.250 -4.972 1.00 92.31 91 LEU A N 1
ATOM 684 C CA . LEU A 1 91 ? -0.472 3.159 -5.200 1.00 92.31 91 LEU A CA 1
ATOM 685 C C . LEU A 1 91 ? -0.004 4.583 -5.532 1.00 92.31 91 LEU A C 1
ATOM 687 O O . LEU A 1 91 ? -0.536 5.194 -6.457 1.00 92.31 91 LEU A O 1
ATOM 691 N N . LEU A 1 92 ? 1.035 5.080 -4.853 1.00 91.44 92 LEU A N 1
ATOM 692 C CA . LEU A 1 92 ? 1.713 6.335 -5.208 1.00 91.44 92 LEU A CA 1
ATOM 693 C C . LEU A 1 92 ? 2.343 6.265 -6.610 1.00 91.44 92 LEU A C 1
ATOM 695 O O . LEU A 1 92 ? 2.319 7.242 -7.364 1.00 91.44 92 LEU A O 1
ATOM 699 N N . GLY A 1 93 ? 2.867 5.084 -6.949 1.00 87.06 93 GLY A N 1
ATOM 700 C CA . GLY A 1 93 ? 3.341 4.665 -8.266 1.00 87.06 93 GLY A CA 1
ATOM 701 C C . GLY A 1 93 ? 2.336 4.904 -9.390 1.00 87.06 93 GLY A C 1
ATOM 702 O O . GLY A 1 93 ? 2.678 5.393 -10.467 1.00 87.06 93 GLY A O 1
ATOM 703 N N . ALA A 1 94 ? 1.086 4.533 -9.120 1.00 86.88 94 ALA A N 1
ATOM 704 C CA . ALA A 1 94 ? 0.020 4.449 -10.107 1.00 86.88 94 ALA A CA 1
ATOM 705 C C . ALA A 1 94 ? -0.765 5.757 -10.299 1.00 86.88 94 ALA A C 1
ATOM 707 O O . ALA A 1 94 ? -1.327 5.966 -11.375 1.00 86.88 94 ALA A O 1
ATOM 708 N N . ASP A 1 95 ? -0.810 6.636 -9.293 1.00 85.88 95 ASP A N 1
ATOM 709 C CA . ASP A 1 95 ? -1.631 7.851 -9.321 1.00 85.88 95 ASP A CA 1
ATOM 710 C C . ASP A 1 95 ? -0.783 9.126 -9.223 1.00 85.88 95 ASP A C 1
ATOM 712 O O . ASP A 1 95 ? -0.041 9.356 -8.267 1.00 85.88 95 ASP A O 1
ATOM 716 N N . ARG A 1 96 ? -0.913 10.006 -10.224 1.00 78.94 96 ARG A N 1
ATOM 717 C CA . ARG A 1 96 ? -0.130 11.244 -10.301 1.00 78.94 96 ARG A CA 1
ATOM 718 C C . ARG A 1 96 ? -0.531 12.315 -9.294 1.00 78.94 96 ARG A C 1
ATOM 720 O O . ARG A 1 96 ? 0.316 13.158 -9.012 1.00 78.94 96 ARG A O 1
ATOM 727 N N . CYS A 1 97 ? -1.753 12.259 -8.775 1.00 84.19 97 CYS A N 1
ATOM 728 C CA . CYS A 1 97 ? -2.309 13.219 -7.825 1.00 84.19 97 CYS A CA 1
ATOM 729 C C . CYS A 1 97 ? -1.941 12.905 -6.370 1.00 84.19 97 CYS A C 1
ATOM 731 O O . CYS A 1 97 ? -2.097 13.761 -5.497 1.00 84.19 97 CYS A O 1
ATOM 733 N N . LEU A 1 98 ? -1.462 11.689 -6.102 1.00 87.19 98 LEU A N 1
ATOM 734 C CA . LEU A 1 98 ? -0.975 11.301 -4.787 1.00 87.19 98 LEU A CA 1
ATOM 735 C C . LEU A 1 98 ? 0.498 11.678 -4.641 1.00 87.19 98 LEU A C 1
ATOM 737 O O . LEU A 1 98 ? 1.314 11.422 -5.529 1.00 87.19 98 LEU A O 1
ATOM 741 N N . VAL A 1 99 ? 0.834 12.284 -3.505 1.00 89.25 99 VAL A N 1
ATOM 742 C CA . VAL A 1 99 ? 2.181 12.825 -3.247 1.00 89.25 99 VAL A CA 1
ATOM 743 C C . VAL A 1 99 ? 2.855 12.195 -2.034 1.00 89.25 99 VAL A C 1
ATOM 745 O O . VAL A 1 99 ? 4.072 12.290 -1.887 1.00 89.25 99 VAL A O 1
ATOM 748 N N . ASP A 1 100 ? 2.079 11.572 -1.149 1.00 92.81 100 ASP A N 1
ATOM 749 C CA . ASP A 1 100 ? 2.568 10.985 0.095 1.00 92.81 100 ASP A CA 1
ATOM 750 C C . ASP A 1 100 ? 1.597 9.902 0.574 1.00 92.81 100 ASP A C 1
ATOM 752 O O . ASP A 1 100 ? 0.423 9.872 0.187 1.00 92.81 100 ASP A O 1
ATOM 756 N N . ALA A 1 101 ? 2.068 9.022 1.446 1.00 94.12 101 ALA A N 1
ATOM 757 C CA . ALA A 1 101 ? 1.216 8.068 2.130 1.00 94.12 101 ALA A CA 1
ATOM 758 C C . ALA A 1 101 ? 1.676 7.848 3.570 1.00 94.12 101 ALA A C 1
ATOM 760 O O . ALA A 1 101 ? 2.839 8.033 3.934 1.00 94.12 101 ALA A O 1
ATOM 761 N N . ARG A 1 102 ? 0.732 7.456 4.417 1.00 95.00 102 ARG A N 1
ATOM 762 C CA . ARG A 1 102 ? 0.962 7.176 5.832 1.00 95.00 102 ARG A CA 1
ATOM 763 C C . ARG A 1 102 ? 0.441 5.791 6.144 1.00 95.00 102 ARG A C 1
ATOM 765 O O . ARG A 1 102 ? -0.669 5.444 5.751 1.00 95.00 102 ARG A O 1
ATOM 772 N N . VAL A 1 103 ? 1.224 5.021 6.877 1.00 93.94 103 VAL A N 1
ATOM 773 C CA . VAL A 1 103 ? 0.736 3.816 7.534 1.00 93.94 103 VAL A CA 1
ATOM 774 C C . VAL A 1 103 ? 0.350 4.220 8.948 1.00 93.94 103 VAL A C 1
ATOM 776 O O . VAL A 1 103 ? 1.138 4.847 9.661 1.00 93.94 103 VAL A O 1
ATOM 779 N N . VAL A 1 104 ? -0.886 3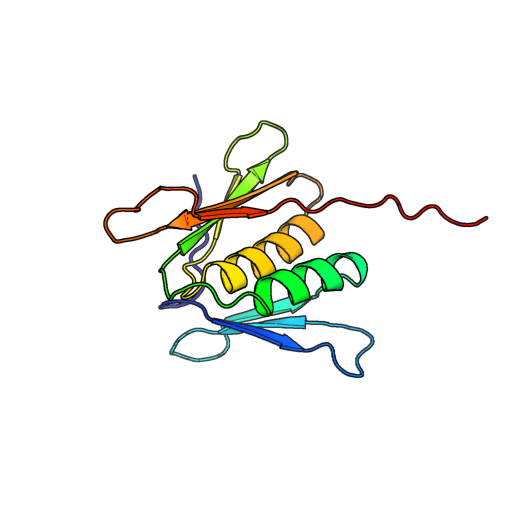.918 9.331 1.00 94.19 104 VAL A N 1
ATOM 780 C CA . VAL A 1 104 ? -1.479 4.380 10.588 1.00 94.19 104 VAL A CA 1
ATOM 781 C C . VAL A 1 104 ? -1.971 3.180 11.381 1.00 94.19 104 VAL A C 1
ATOM 783 O O . VAL A 1 104 ? -2.747 2.377 10.856 1.00 94.19 104 VAL A O 1
ATOM 786 N N . ALA A 1 105 ? -1.556 3.069 12.641 1.00 92.19 105 ALA A N 1
ATOM 787 C CA . ALA A 1 105 ? -2.003 2.005 13.532 1.00 92.19 105 ALA A CA 1
ATOM 788 C C . ALA A 1 105 ? -3.528 2.050 13.716 1.00 92.19 105 ALA A C 1
ATOM 790 O O . ALA A 1 105 ? -4.152 3.114 13.833 1.00 92.19 105 ALA A O 1
ATOM 791 N N . ARG A 1 106 ? -4.161 0.879 13.705 1.00 88.69 106 ARG A N 1
ATOM 792 C CA . ARG A 1 106 ? -5.619 0.728 13.720 1.00 88.69 106 ARG A CA 1
ATOM 793 C C . ARG A 1 106 ? -6.154 0.418 15.112 1.00 88.69 106 ARG A C 1
ATOM 795 O O . ARG A 1 106 ? -7.284 0.811 15.419 1.00 88.69 106 ARG A O 1
ATOM 802 N N . ASP A 1 107 ? -5.374 -0.270 15.925 1.00 84.81 107 ASP A N 1
ATOM 803 C CA . ASP A 1 107 ? -5.732 -0.735 17.256 1.00 84.81 107 ASP A CA 1
ATOM 804 C C . ASP A 1 107 ? -4.592 -0.518 18.263 1.00 84.81 107 ASP A C 1
ATOM 806 O O . ASP A 1 107 ? -3.596 0.140 17.967 1.00 84.81 107 ASP A O 1
ATOM 810 N N . GLY A 1 108 ? -4.809 -0.978 19.498 1.00 81.12 108 GLY A N 1
ATOM 811 C CA . GLY A 1 108 ? -3.865 -0.806 20.599 1.00 81.12 108 GLY A CA 1
ATOM 812 C C . GLY A 1 108 ? -3.732 0.636 21.097 1.00 81.12 108 GLY A C 1
ATOM 813 O O . GLY A 1 108 ? -4.521 1.523 20.760 1.00 81.12 108 GLY A O 1
ATOM 814 N N . GLU A 1 109 ? -2.717 0.857 21.933 1.00 80.19 109 GLU A N 1
ATOM 815 C CA . GLU A 1 109 ? -2.404 2.166 22.524 1.00 80.19 109 GLU A CA 1
ATOM 816 C C . GLU A 1 109 ? -1.965 3.199 21.476 1.00 80.19 109 GLU A C 1
ATOM 818 O O . GLU A 1 109 ? -2.148 4.398 21.672 1.00 80.19 109 GLU A O 1
ATOM 823 N N . HIS A 1 110 ? -1.461 2.741 20.328 1.00 83.31 110 HIS A N 1
ATOM 824 C CA . HIS A 1 110 ? -0.997 3.591 19.233 1.00 83.31 110 HIS A CA 1
ATOM 825 C C . HIS A 1 110 ? -2.079 3.896 18.195 1.00 83.31 110 HIS A C 1
ATOM 827 O O . HIS A 1 110 ? -1.776 4.479 17.158 1.00 83.31 110 HIS A O 1
ATOM 833 N N . ARG A 1 111 ? -3.348 3.536 18.428 1.00 87.62 111 ARG A N 1
ATOM 834 C CA . ARG A 1 111 ? -4.424 3.745 17.450 1.00 87.62 111 ARG A CA 1
ATOM 835 C C . ARG A 1 111 ? -4.457 5.186 16.923 1.00 87.62 111 ARG A C 1
ATOM 837 O O . ARG A 1 111 ? -4.664 6.137 17.670 1.00 87.62 111 ARG A O 1
ATOM 844 N N . GLY A 1 112 ? -4.353 5.331 15.602 1.00 84.75 112 GLY A N 1
ATOM 845 C CA . GLY A 1 112 ? -4.333 6.625 14.917 1.00 84.75 112 GLY A CA 1
ATOM 846 C C . GLY A 1 112 ? -2.950 7.275 14.827 1.00 84.75 112 GLY A C 1
ATOM 847 O O . GLY A 1 112 ? -2.809 8.272 14.121 1.00 84.75 112 GLY A O 1
ATOM 848 N N . ALA A 1 113 ? -1.930 6.720 15.483 1.00 87.75 113 ALA A N 1
ATOM 849 C CA . ALA A 1 113 ? -0.553 7.158 15.329 1.00 87.75 113 ALA A CA 1
ATOM 850 C C . ALA A 1 113 ? 0.002 6.715 13.972 1.00 87.75 113 ALA A C 1
ATOM 852 O O . ALA A 1 113 ? -0.270 5.615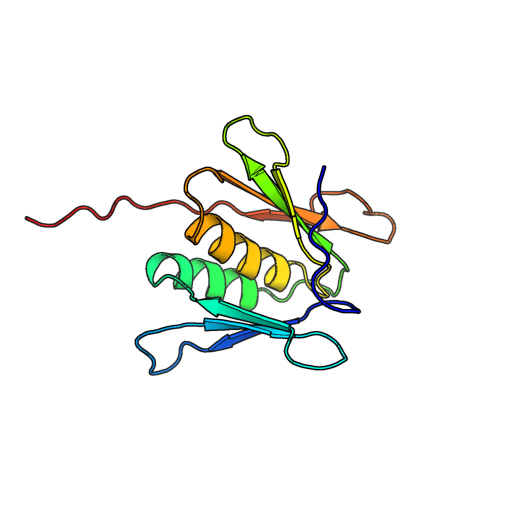 13.482 1.00 87.75 113 ALA A O 1
ATOM 853 N N . GLN A 1 114 ? 0.797 7.591 13.365 1.00 90.94 114 GLN A N 1
ATOM 854 C CA . GLN A 1 114 ? 1.549 7.255 12.167 1.00 90.94 114 GLN A CA 1
ATOM 855 C C . GLN A 1 114 ? 2.717 6.349 12.561 1.00 90.94 114 GLN A C 1
ATOM 857 O O . GLN A 1 114 ? 3.619 6.789 13.271 1.00 90.94 114 GLN A O 1
ATOM 862 N N . VAL A 1 115 ? 2.705 5.116 12.066 1.00 89.88 115 VAL A N 1
ATOM 863 C CA . VAL A 1 115 ? 3.787 4.146 12.289 1.00 89.88 115 VAL A CA 1
ATOM 864 C C . VAL A 1 115 ? 4.865 4.264 11.220 1.00 89.88 115 VAL A C 1
ATOM 866 O O . VAL A 1 115 ? 6.041 4.055 11.491 1.00 89.88 115 VAL A O 1
ATOM 869 N N . GLU A 1 116 ? 4.479 4.673 10.010 1.00 88.88 116 GLU A N 1
ATOM 870 C CA . GLU A 1 116 ? 5.406 4.830 8.898 1.00 88.88 116 GLU A CA 1
ATOM 871 C C . GLU A 1 116 ? 4.930 5.925 7.942 1.00 88.88 116 GLU A C 1
ATOM 873 O O . GLU A 1 116 ? 3.729 6.111 7.720 1.00 88.88 116 GLU A O 1
ATOM 878 N N . ARG A 1 117 ? 5.882 6.664 7.370 1.00 90.00 117 ARG A N 1
ATOM 879 C CA . ARG A 1 117 ? 5.629 7.612 6.284 1.00 90.00 117 ARG A CA 1
ATOM 880 C C . ARG A 1 117 ? 6.266 7.075 5.019 1.00 90.00 117 ARG A C 1
ATOM 882 O O . ARG A 1 117 ? 7.461 6.802 5.010 1.00 90.00 117 ARG A O 1
ATOM 889 N N . VAL A 1 118 ? 5.478 6.986 3.960 1.00 89.56 118 VAL A N 1
ATOM 890 C CA . VAL A 1 118 ? 5.894 6.413 2.687 1.00 89.56 118 VAL A CA 1
ATOM 891 C C . VAL A 1 118 ? 5.909 7.513 1.647 1.00 89.56 118 VAL A C 1
ATOM 893 O O . VAL A 1 118 ? 4.872 8.059 1.278 1.00 89.56 118 VAL A O 1
ATOM 896 N N . ARG A 1 119 ? 7.107 7.816 1.157 1.00 83.81 119 ARG A N 1
ATOM 897 C CA . ARG A 1 119 ? 7.312 8.753 0.058 1.00 83.81 119 ARG A CA 1
ATOM 898 C C . ARG A 1 119 ? 7.867 7.994 -1.122 1.00 83.81 119 ARG A C 1
ATOM 900 O O . ARG A 1 119 ? 8.874 7.310 -0.992 1.00 83.81 119 ARG A O 1
ATOM 907 N N . TRP A 1 120 ? 7.239 8.171 -2.273 1.00 74.81 120 TRP A N 1
ATOM 908 C CA . TRP A 1 120 ? 7.789 7.686 -3.524 1.00 74.81 120 TRP A CA 1
ATOM 909 C C . TRP A 1 120 ? 8.454 8.850 -4.253 1.00 74.81 120 TRP A C 1
ATOM 911 O O . TRP A 1 120 ? 7.792 9.778 -4.728 1.00 74.81 120 TRP A O 1
ATOM 921 N N . HIS A 1 121 ? 9.782 8.823 -4.311 1.00 65.00 121 HIS A N 1
ATOM 922 C CA . HIS A 1 121 ? 10.534 9.781 -5.104 1.00 65.00 121 HIS A CA 1
ATOM 923 C C . HIS A 1 121 ? 10.445 9.357 -6.566 1.00 65.00 121 HIS A C 1
ATOM 925 O O . HIS A 1 121 ? 11.154 8.457 -7.007 1.00 65.00 121 HIS A O 1
ATOM 931 N N . ARG A 1 122 ? 9.578 10.028 -7.331 1.00 65.69 122 ARG A N 1
ATOM 932 C CA . ARG A 1 122 ? 9.624 9.958 -8.794 1.00 65.69 122 ARG A CA 1
ATOM 933 C C . ARG A 1 122 ? 10.965 10.517 -9.236 1.00 65.69 122 ARG A C 1
ATOM 935 O O . ARG A 1 122 ? 11.106 11.730 -9.375 1.00 65.69 122 ARG A O 1
ATOM 942 N N . VAL A 1 123 ? 11.959 9.657 -9.423 1.00 56.00 123 VAL A N 1
ATOM 943 C CA . VAL A 1 123 ? 13.147 10.049 -10.172 1.00 56.00 123 VAL A CA 1
ATOM 944 C C . VAL A 1 123 ? 12.633 10.347 -11.579 1.00 56.00 123 VAL A C 1
ATOM 946 O O . VAL A 1 123 ? 12.019 9.467 -12.187 1.00 56.00 123 VAL A O 1
ATOM 949 N N . PRO A 1 124 ? 12.773 11.582 -12.092 1.00 47.66 124 PRO A N 1
ATOM 950 C CA . PRO A 1 124 ? 12.465 11.814 -13.486 1.00 47.66 124 PRO A CA 1
ATOM 951 C C . PRO A 1 124 ? 13.358 10.868 -14.276 1.00 47.66 124 PRO A C 1
ATOM 953 O O . PRO A 1 124 ? 14.573 10.867 -14.073 1.00 47.66 124 PRO A O 1
ATOM 956 N N . VAL A 1 125 ? 12.763 10.042 -15.138 1.00 47.00 125 VAL A N 1
ATOM 957 C CA . VAL A 1 125 ? 13.528 9.309 -16.143 1.00 47.00 125 VAL A CA 1
ATOM 958 C C . VAL A 1 125 ? 14.248 10.381 -16.946 1.00 47.00 125 VAL A C 1
ATOM 960 O O . VAL A 1 125 ? 13.646 11.055 -17.780 1.00 47.00 125 VAL A O 1
ATOM 963 N N . VAL A 1 126 ? 15.521 10.610 -16.628 1.00 41.34 126 VAL A N 1
ATOM 964 C CA . VAL A 1 126 ? 16.398 11.411 -17.465 1.00 41.34 126 VAL A CA 1
ATOM 965 C C . VAL A 1 126 ? 16.560 10.549 -18.702 1.00 41.34 126 VAL A C 1
ATOM 967 O O . VAL A 1 126 ? 17.279 9.551 -18.691 1.00 41.34 126 VAL A O 1
ATOM 970 N N . SER A 1 127 ? 15.767 10.846 -19.728 1.00 36.56 127 SER A N 1
ATOM 971 C CA . SER A 1 127 ? 15.951 10.280 -21.050 1.00 36.56 127 SER A CA 1
ATOM 972 C C . SER A 1 127 ? 17.375 10.628 -21.462 1.00 36.56 127 SER A C 1
ATOM 974 O O . SER A 1 127 ? 17.669 11.794 -21.724 1.00 36.56 127 SER A O 1
ATOM 976 N N . TRP A 1 128 ? 18.268 9.642 -21.457 1.00 37.75 128 TRP A N 1
ATOM 977 C CA . TRP A 1 128 ? 19.519 9.752 -22.186 1.00 37.75 128 TRP A CA 1
ATOM 978 C C . TRP A 1 128 ? 19.123 9.811 -23.662 1.00 37.75 128 TRP A C 1
ATOM 980 O O . TRP A 1 128 ? 18.691 8.807 -24.230 1.00 37.75 128 TRP A O 1
ATOM 990 N N . ALA A 1 129 ? 19.126 11.030 -24.201 1.00 36.62 129 ALA A N 1
ATOM 991 C CA . ALA A 1 129 ? 19.096 11.303 -25.630 1.00 36.62 129 ALA A CA 1
ATOM 992 C C . ALA A 1 129 ? 20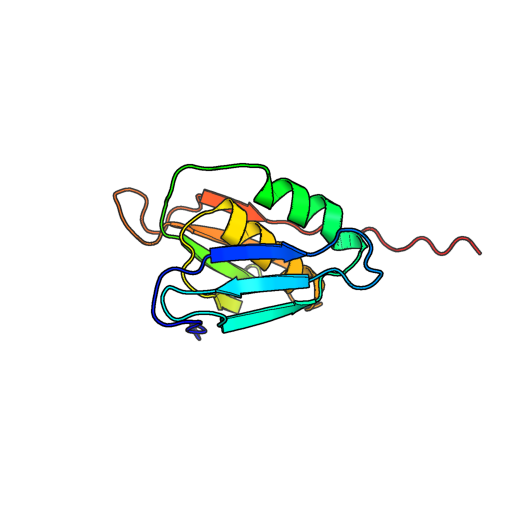.505 11.134 -26.206 1.00 36.62 129 ALA A C 1
ATOM 994 O O . ALA A 1 129 ? 21.473 11.441 -25.468 1.00 36.62 129 ALA A O 1
#

pLDDT: mean 85.83, std 12.92, range [36.56, 96.38]

Radius of gyration: 14.43 Å; chains: 1; bounding box: 34×36×48 Å

Sequence (129 aa):
MAKQRIGRGPLTVALEDAGTTHPRLYVRDGSGLVMVLPVHVDALPDVRHHLAHRTQEELCDVELVDERGTVASRWGSFAHPGQAAAVAVVLLGADRCLVDARVVARDGEHRGAQVERVRWHRVPVVSWA